Protein AF-A0A345DYC7-F1 (afdb_monomer_lite)

Organism: NCBI:txid1547898

Foldseek 3Di:
DDDDDDDDDDPDPCVCVVVCCVPVVVVVVVVCVVPDDDWDQDPPPRDTHHPPDQADPPPRDGCCVVCPDPPPDPPDDD

Secondary structure (DSSP, 8-state):
------PPP--S-THHHHHHHHHHHHHHHHHHHHHPPPEEE-TTT--EEETT-SB-TTT--B-TTTS-----------

Sequence (78 aa):
MTDIESKKEFTGETIWLVVGVLFCFPFAIYYYFANKEQVWVCPECRESITVGAGTCKHCGTDLSEYTGDDEESASVDD

Structure (mmCIF, N/CA/C/O backbone):
data_AF-A0A345DYC7-F1
#
_entry.id   AF-A0A345DYC7-F1
#
loop_
_atom_site.group_PDB
_atom_site.id
_atom_site.type_symbol
_atom_site.label_atom_id
_atom_site.label_alt_id
_atom_site.label_comp_id
_atom_site.label_asym_id
_atom_site.label_entity_id
_atom_site.label_seq_id
_atom_site.pdbx_PDB_ins_code
_atom_site.Cartn_x
_atom_site.Cartn_y
_atom_site.Cartn_z
_atom_site.occupancy
_atom_site.B_iso_or_equiv
_atom_site.auth_seq_id
_atom_site.auth_comp_id
_atom_site.auth_asym_id
_atom_site.auth_atom_id
_atom_site.pdbx_PDB_model_num
ATOM 1 N N . MET A 1 1 ? -16.239 -5.056 -57.296 1.00 50.41 1 MET A N 1
ATOM 2 C CA . MET A 1 1 ? -15.833 -4.207 -56.161 1.00 50.41 1 MET A CA 1
ATOM 3 C C . MET A 1 1 ? -15.135 -5.134 -55.192 1.00 50.41 1 MET A C 1
ATOM 5 O O . MET A 1 1 ? -15.797 -5.982 -54.616 1.00 50.41 1 MET A O 1
ATOM 9 N N . THR A 1 2 ? -13.808 -5.120 -55.169 1.00 62.25 2 THR A N 1
ATOM 10 C CA . THR A 1 2 ? -13.024 -5.920 -54.222 1.00 62.25 2 THR A CA 1
ATOM 11 C C . THR A 1 2 ? -12.357 -4.932 -53.284 1.00 62.25 2 THR A C 1
ATOM 13 O O . THR A 1 2 ? -11.368 -4.306 -53.662 1.00 62.25 2 THR A O 1
ATOM 16 N N . ASP A 1 3 ? -12.965 -4.728 -52.118 1.00 62.97 3 ASP A N 1
ATOM 17 C CA . ASP A 1 3 ? -12.389 -3.930 -51.042 1.00 62.97 3 ASP A CA 1
ATOM 18 C C . ASP A 1 3 ? -11.155 -4.649 -50.499 1.00 62.97 3 ASP A C 1
ATOM 20 O O . ASP A 1 3 ? -11.194 -5.829 -50.149 1.00 62.97 3 ASP A O 1
ATOM 24 N N . ILE A 1 4 ? -10.030 -3.941 -50.498 1.00 67.88 4 ILE A N 1
ATOM 25 C CA . ILE A 1 4 ? -8.769 -4.444 -49.965 1.00 67.88 4 ILE A CA 1
ATOM 26 C C . ILE A 1 4 ? -8.800 -4.165 -48.460 1.00 67.88 4 ILE A C 1
ATOM 28 O O . ILE A 1 4 ? -8.617 -3.024 -48.039 1.00 67.88 4 ILE A O 1
ATOM 32 N N . GLU A 1 5 ? -9.055 -5.191 -47.645 1.00 72.06 5 GLU A N 1
ATOM 33 C CA . GLU A 1 5 ? -8.973 -5.074 -46.186 1.00 72.06 5 GLU A CA 1
ATOM 34 C C . GLU A 1 5 ? -7.524 -4.806 -45.759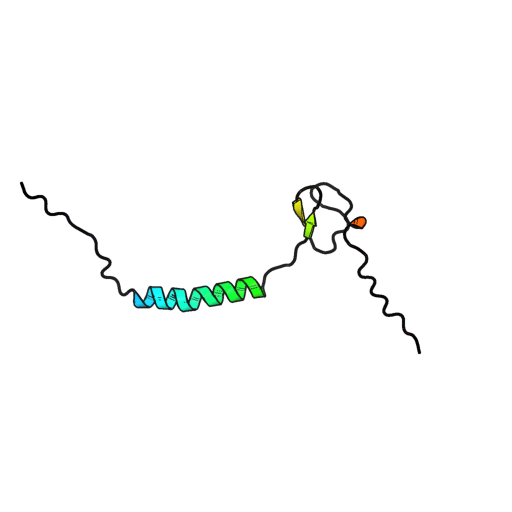 1.00 72.06 5 GLU A C 1
ATOM 36 O O . GLU A 1 5 ? -6.640 -5.662 -45.845 1.00 72.06 5 GLU A O 1
ATOM 41 N N . SER A 1 6 ? -7.269 -3.586 -45.288 1.00 76.25 6 SER A N 1
ATOM 42 C CA . SER A 1 6 ? -5.985 -3.208 -44.711 1.00 76.25 6 SER A CA 1
ATOM 43 C C . SER A 1 6 ? -5.917 -3.650 -43.247 1.00 76.25 6 SER A C 1
ATOM 45 O O . SER A 1 6 ? -6.579 -3.062 -42.388 1.00 76.25 6 SER A O 1
ATOM 47 N N . LYS A 1 7 ? -5.082 -4.644 -42.935 1.00 73.56 7 LYS A N 1
ATOM 48 C CA . LYS A 1 7 ? -4.726 -4.990 -41.550 1.00 73.56 7 LYS A CA 1
ATOM 49 C C . LYS A 1 7 ? -3.523 -4.165 -41.084 1.00 73.56 7 LYS A C 1
ATOM 51 O O . LYS A 1 7 ? -2.591 -3.934 -41.850 1.00 73.56 7 LYS A O 1
ATOM 56 N N . LYS A 1 8 ? -3.532 -3.727 -39.823 1.00 78.75 8 LYS A N 1
ATOM 57 C CA . LYS A 1 8 ?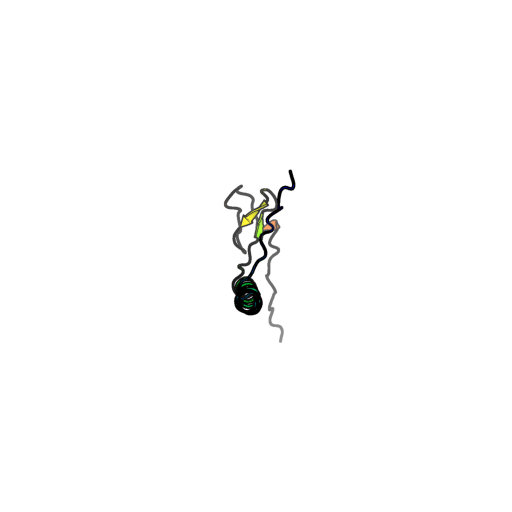 -2.356 -3.127 -39.178 1.00 78.75 8 LYS A CA 1
ATOM 58 C C . LYS A 1 8 ? -1.598 -4.221 -38.446 1.00 78.75 8 LYS A C 1
ATOM 60 O O . LYS A 1 8 ? -2.126 -4.813 -37.510 1.00 78.75 8 LYS A O 1
ATOM 65 N N . GLU A 1 9 ? -0.374 -4.480 -38.875 1.00 72.50 9 GLU A 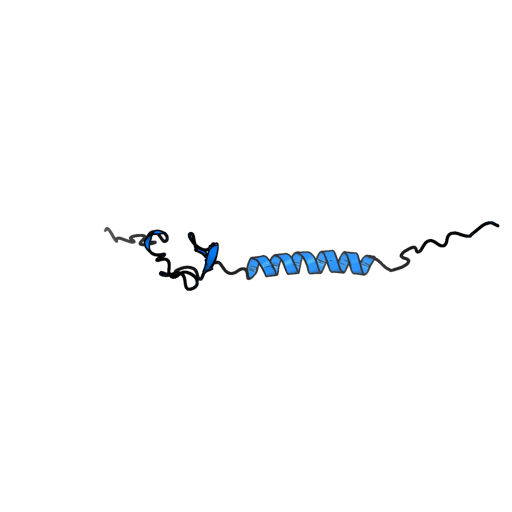N 1
ATOM 66 C CA . GLU A 1 9 ? 0.565 -5.349 -38.175 1.00 72.50 9 GLU A CA 1
ATOM 67 C C . GLU A 1 9 ? 1.609 -4.503 -37.441 1.00 72.50 9 GLU A C 1
ATOM 69 O O . GLU A 1 9 ? 2.010 -3.433 -37.898 1.00 72.50 9 GLU A O 1
ATOM 74 N N . PHE A 1 10 ? 1.987 -4.943 -36.242 1.00 67.56 10 PHE A N 1
ATOM 75 C CA . PHE A 1 10 ? 2.918 -4.222 -35.384 1.00 67.56 10 PHE A CA 1
ATOM 76 C C . PHE A 1 10 ? 4.356 -4.501 -35.848 1.00 67.56 10 PHE A C 1
ATOM 78 O O . PHE A 1 10 ? 4.975 -5.470 -35.424 1.00 67.56 10 PHE A O 1
ATOM 85 N N . THR A 1 11 ? 4.884 -3.660 -36.739 1.00 68.12 11 THR A N 1
ATOM 86 C CA . THR A 1 11 ? 6.256 -3.741 -37.291 1.00 68.12 11 THR A CA 1
ATOM 87 C C . THR A 1 11 ? 7.297 -3.053 -36.388 1.00 68.12 11 THR A C 1
ATOM 89 O O . THR A 1 11 ? 8.245 -2.438 -36.869 1.00 68.12 11 THR A O 1
ATOM 92 N N . GLY A 1 12 ? 7.086 -3.065 -35.069 1.00 69.38 12 GLY A N 1
ATOM 93 C CA . GLY A 1 12 ? 7.986 -2.445 -34.092 1.00 69.38 12 GLY A CA 1
ATOM 94 C C . GLY A 1 12 ? 8.974 -3.449 -33.495 1.00 69.38 12 GLY A C 1
ATOM 95 O O . GLY A 1 12 ? 8.643 -4.621 -33.336 1.00 69.38 12 GLY A O 1
ATOM 96 N N . GLU A 1 13 ? 10.169 -2.990 -33.120 1.00 78.81 13 GLU A N 1
ATOM 97 C CA . GLU A 1 13 ? 11.183 -3.780 -32.408 1.00 78.81 13 GLU A CA 1
ATOM 98 C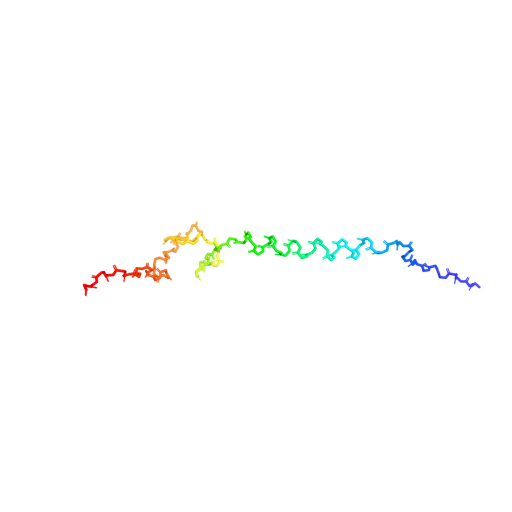 C . GLU A 1 13 ? 10.696 -4.104 -30.980 1.00 78.81 13 GLU A C 1
ATOM 100 O O . GLU A 1 13 ? 10.961 -3.391 -30.014 1.00 78.81 13 GLU A O 1
ATOM 105 N N . THR A 1 14 ? 9.916 -5.180 -30.846 1.00 81.19 14 THR A N 1
ATOM 106 C CA . THR A 1 14 ? 9.257 -5.608 -29.596 1.00 81.19 14 THR A CA 1
ATOM 107 C C . THR A 1 14 ? 10.231 -6.029 -28.497 1.00 81.19 14 THR A C 1
ATOM 109 O O . THR A 1 14 ? 9.839 -6.111 -27.334 1.00 81.19 14 THR A O 1
ATOM 112 N N . ILE A 1 15 ? 11.502 -6.256 -28.838 1.00 83.94 15 ILE A N 1
ATOM 113 C CA . ILE A 1 15 ? 12.555 -6.690 -27.914 1.00 83.94 15 ILE A CA 1
ATOM 114 C C . ILE A 1 15 ? 12.699 -5.702 -26.751 1.00 83.94 15 ILE A C 1
ATOM 116 O O . ILE A 1 15 ? 12.737 -6.127 -25.600 1.00 83.94 15 ILE A O 1
ATOM 120 N N . TRP A 1 16 ? 12.675 -4.392 -27.012 1.00 82.62 16 TRP A N 1
ATOM 121 C CA . TRP A 1 16 ? 12.779 -3.380 -25.954 1.00 82.62 16 TRP A CA 1
ATOM 122 C C . TRP A 1 16 ? 11.582 -3.370 -25.006 1.00 82.62 16 TRP A C 1
ATOM 124 O O . TRP A 1 16 ? 11.756 -3.140 -23.811 1.00 82.62 16 TRP A O 1
ATOM 134 N N . LEU A 1 17 ? 10.378 -3.664 -25.507 1.00 84.50 17 LEU A N 1
ATOM 135 C CA . LEU A 1 17 ? 9.189 -3.783 -24.662 1.00 84.50 17 LEU A CA 1
ATOM 136 C C . LEU A 1 17 ? 9.282 -5.016 -23.765 1.00 84.50 17 LEU A C 1
ATOM 138 O O . LEU A 1 17 ? 9.013 -4.924 -22.572 1.00 84.50 17 LEU A O 1
ATOM 142 N N . VAL A 1 18 ? 9.711 -6.154 -24.314 1.00 86.19 18 VAL A N 1
ATOM 143 C CA . VAL A 1 18 ? 9.874 -7.392 -23.542 1.00 86.19 18 VAL A CA 1
ATOM 144 C C . VAL A 1 18 ? 10.969 -7.237 -22.488 1.00 86.19 18 VAL A C 1
ATOM 146 O O . VAL A 1 18 ? 10.745 -7.580 -21.332 1.00 86.19 18 VAL A O 1
ATOM 149 N N . VAL A 1 19 ? 12.121 -6.664 -22.846 1.00 87.50 19 VAL A N 1
ATOM 150 C CA . VAL A 1 19 ? 13.216 -6.387 -21.901 1.00 87.50 19 VAL A CA 1
ATOM 151 C C . VAL A 1 19 ? 12.771 -5.383 -20.838 1.00 87.50 19 VAL A C 1
ATOM 153 O O . VAL A 1 19 ? 12.984 -5.615 -19.651 1.00 87.50 19 VAL A O 1
ATOM 156 N N . GLY A 1 20 ? 12.092 -4.306 -21.237 1.00 89.44 20 GLY A N 1
ATOM 157 C CA . GLY A 1 20 ? 11.546 -3.316 -20.314 1.00 89.44 20 GLY A CA 1
ATOM 158 C C . GLY A 1 20 ? 10.578 -3.937 -19.311 1.00 89.44 20 GLY A C 1
ATOM 159 O O . GLY A 1 20 ? 10.714 -3.700 -18.116 1.00 89.44 20 GLY A O 1
ATOM 160 N N . VAL A 1 21 ? 9.655 -4.790 -19.762 1.00 92.75 21 VAL A N 1
ATOM 161 C CA . VAL A 1 21 ? 8.732 -5.510 -18.872 1.00 92.75 21 VAL A CA 1
ATOM 162 C C . VAL A 1 21 ? 9.495 -6.479 -17.970 1.00 92.75 21 VAL A C 1
ATOM 164 O O . VAL A 1 21 ? 9.301 -6.445 -16.760 1.00 92.75 21 VAL A O 1
ATOM 167 N N . LEU A 1 22 ? 10.404 -7.291 -18.512 1.00 90.94 22 LEU A N 1
ATOM 168 C CA . LEU A 1 22 ? 11.152 -8.275 -17.726 1.00 90.94 22 LEU A CA 1
ATOM 169 C C . LEU A 1 22 ? 12.082 -7.657 -16.682 1.00 90.94 22 LEU A C 1
ATOM 171 O O . LEU A 1 22 ? 12.355 -8.323 -15.695 1.00 90.94 22 LEU A O 1
ATOM 175 N N . PHE A 1 23 ? 12.559 -6.424 -16.862 1.00 89.00 23 PHE A N 1
ATOM 176 C CA . PHE A 1 23 ? 13.407 -5.750 -15.872 1.00 89.00 23 PHE A CA 1
ATOM 177 C C . PHE A 1 23 ? 12.626 -4.815 -14.946 1.00 89.00 23 PHE A C 1
ATOM 179 O O . PHE A 1 23 ? 12.850 -4.815 -13.736 1.00 89.00 23 PHE A O 1
ATOM 186 N N . CYS A 1 24 ? 11.686 -4.034 -15.480 1.00 90.06 24 CYS A N 1
ATOM 187 C CA . CYS A 1 24 ? 10.919 -3.068 -14.695 1.00 90.06 24 CYS A CA 1
ATOM 188 C C . CYS A 1 24 ? 9.892 -3.760 -13.793 1.00 90.06 24 CYS A C 1
ATOM 190 O O . CYS A 1 24 ? 9.757 -3.405 -12.625 1.00 90.06 24 CYS A O 1
ATOM 192 N N . PHE A 1 25 ? 9.200 -4.782 -14.303 1.00 91.75 25 PHE A N 1
ATOM 193 C CA . PHE A 1 25 ? 8.163 -5.483 -13.550 1.00 91.75 25 PHE A CA 1
ATOM 194 C C . PHE A 1 25 ? 8.686 -6.171 -12.274 1.00 91.75 25 PHE A C 1
ATOM 196 O O . PHE A 1 25 ? 8.110 -5.925 -11.214 1.00 91.75 25 PHE A O 1
ATOM 203 N N . PRO A 1 26 ? 9.784 -6.961 -12.283 1.00 94.94 26 PRO A N 1
ATOM 204 C CA . PRO A 1 26 ? 10.301 -7.544 -11.045 1.00 94.94 26 PRO A CA 1
ATOM 205 C C . PRO A 1 26 ? 10.875 -6.495 -10.094 1.00 94.94 26 PRO A C 1
ATOM 207 O O . PRO A 1 26 ? 10.714 -6.636 -8.885 1.00 94.94 26 PRO A O 1
ATOM 210 N N . PHE A 1 27 ? 11.499 -5.429 -10.610 1.00 93.38 27 PHE A N 1
ATOM 211 C CA . PHE A 1 27 ? 11.985 -4.340 -9.765 1.00 93.38 27 PHE A CA 1
ATOM 212 C C . PHE A 1 27 ? 10.830 -3.631 -9.045 1.00 93.38 27 PHE A C 1
ATOM 214 O O . PHE A 1 27 ? 10.903 -3.400 -7.839 1.00 93.38 27 PHE A O 1
ATOM 221 N N . ALA A 1 28 ? 9.735 -3.353 -9.756 1.00 92.88 28 ALA A N 1
ATOM 222 C CA . ALA A 1 28 ? 8.531 -2.767 -9.179 1.00 92.88 28 ALA A CA 1
ATOM 223 C C . ALA A 1 28 ? 7.901 -3.681 -8.116 1.00 92.88 28 ALA A C 1
ATOM 225 O O . ALA A 1 28 ? 7.548 -3.209 -7.036 1.00 92.88 28 ALA A O 1
ATOM 226 N N . ILE A 1 29 ? 7.813 -4.989 -8.385 1.00 94.75 29 ILE A N 1
ATOM 227 C CA . ILE A 1 29 ? 7.328 -5.979 -7.413 1.00 94.75 29 ILE A CA 1
ATOM 228 C C . ILE A 1 29 ? 8.208 -5.984 -6.159 1.00 94.75 29 ILE A C 1
ATOM 230 O O . ILE A 1 29 ? 7.691 -5.894 -5.047 1.00 94.75 29 ILE A O 1
ATOM 234 N N . TYR A 1 30 ? 9.531 -6.060 -6.325 1.00 95.44 30 TYR A N 1
ATOM 235 C CA . TYR A 1 30 ? 10.475 -6.020 -5.211 1.00 95.44 30 TYR A CA 1
ATOM 236 C C . TYR A 1 30 ? 10.296 -4.750 -4.373 1.00 95.44 30 TYR A C 1
ATOM 238 O O . TYR A 1 30 ? 10.162 -4.830 -3.154 1.00 95.44 30 TYR A O 1
ATOM 246 N N . TYR A 1 31 ? 10.230 -3.587 -5.026 1.00 95.06 31 TYR A N 1
ATOM 247 C CA . TYR A 1 31 ? 10.052 -2.309 -4.348 1.00 95.06 31 TYR A CA 1
ATOM 248 C C . TYR A 1 31 ? 8.729 -2.247 -3.575 1.00 95.06 31 TYR A C 1
ATOM 250 O O . TYR A 1 31 ? 8.716 -1.814 -2.425 1.00 95.06 31 TYR A O 1
ATOM 258 N N . TYR A 1 32 ? 7.630 -2.730 -4.160 1.00 93.56 32 TYR A N 1
ATOM 259 C CA . TYR A 1 32 ? 6.338 -2.809 -3.480 1.00 93.56 32 TYR A CA 1
ATOM 260 C C . TYR A 1 32 ? 6.420 -3.643 -2.194 1.00 93.56 32 TYR A C 1
ATOM 262 O O . TYR A 1 32 ? 5.999 -3.188 -1.134 1.00 93.56 32 TYR A O 1
ATOM 270 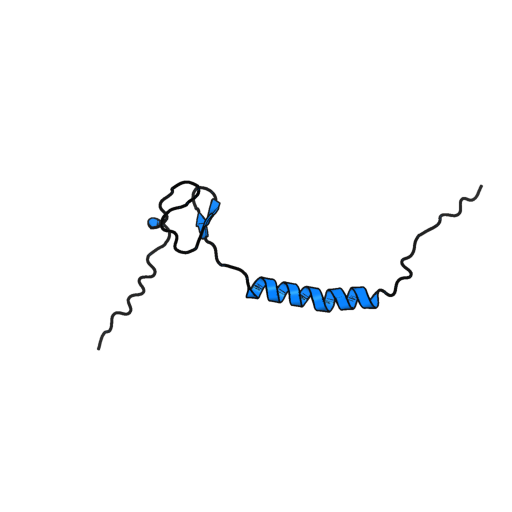N N . PHE A 1 33 ? 7.003 -4.842 -2.257 1.00 92.94 33 PHE A N 1
ATOM 271 C CA . PHE A 1 33 ? 7.107 -5.706 -1.080 1.00 92.94 33 PHE A CA 1
ATOM 272 C C . PHE A 1 33 ? 8.098 -5.193 -0.032 1.00 92.94 33 PHE A C 1
ATOM 274 O O . PHE A 1 33 ? 7.859 -5.401 1.155 1.00 92.94 33 PHE A O 1
ATOM 281 N N . ALA A 1 34 ? 9.172 -4.517 -0.447 1.00 93.06 34 ALA A N 1
ATOM 282 C CA . ALA A 1 34 ? 10.165 -3.947 0.460 1.00 93.06 34 ALA A CA 1
ATOM 283 C C . ALA A 1 34 ? 9.649 -2.724 1.237 1.00 93.06 34 ALA A C 1
ATOM 285 O O . ALA A 1 34 ? 10.138 -2.458 2.329 1.00 93.06 34 ALA A O 1
ATOM 286 N N . ASN A 1 35 ? 8.673 -1.991 0.689 1.00 92.25 35 ASN A N 1
ATOM 287 C CA . ASN A 1 35 ? 8.187 -0.729 1.258 1.00 92.25 35 ASN A CA 1
ATOM 288 C C . ASN A 1 35 ? 6.717 -0.778 1.702 1.00 92.25 35 ASN A C 1
ATOM 290 O O . ASN A 1 35 ? 6.149 0.262 2.026 1.00 92.25 35 ASN A O 1
ATOM 294 N N . LYS A 1 36 ? 6.067 -1.950 1.701 1.00 91.00 36 LYS A N 1
ATOM 295 C CA . LYS A 1 36 ? 4.683 -2.049 2.179 1.00 91.00 36 LYS A CA 1
ATOM 296 C C . LYS A 1 36 ? 4.623 -1.756 3.682 1.00 91.00 36 LYS A C 1
ATOM 298 O O . LYS A 1 36 ? 5.324 -2.382 4.477 1.00 91.00 36 LYS A O 1
ATOM 303 N N . GLU A 1 37 ? 3.760 -0.829 4.069 1.00 90.06 37 GLU A N 1
ATOM 304 C CA . GLU A 1 37 ? 3.499 -0.516 5.473 1.00 90.06 37 GLU A CA 1
ATOM 305 C C . GLU A 1 37 ? 2.460 -1.486 6.048 1.00 90.06 37 GLU A C 1
ATOM 307 O O . GLU A 1 37 ? 1.522 -1.900 5.360 1.00 90.06 37 GLU A O 1
ATOM 312 N N . GLN A 1 38 ? 2.631 -1.875 7.313 1.00 89.50 38 GLN A N 1
ATOM 313 C CA . GLN A 1 38 ? 1.619 -2.649 8.028 1.00 89.50 38 GLN A CA 1
ATOM 314 C C . GLN A 1 38 ? 0.544 -1.702 8.564 1.00 89.50 38 GLN A C 1
ATOM 316 O O . GLN A 1 38 ? 0.857 -0.682 9.176 1.00 89.50 38 GLN A O 1
ATOM 321 N N . VAL A 1 39 ? -0.720 -2.056 8.346 1.00 93.38 39 VAL A N 1
ATOM 322 C CA . VAL A 1 39 ? -1.893 -1.337 8.857 1.00 93.38 39 VAL A CA 1
ATOM 323 C C . VAL A 1 39 ? -2.863 -2.338 9.468 1.00 93.38 39 VAL A C 1
ATOM 325 O O . VAL A 1 39 ? -2.940 -3.487 9.027 1.00 93.38 39 VAL A O 1
ATOM 328 N N . TRP A 1 40 ? -3.612 -1.905 10.473 1.00 93.25 40 TRP A N 1
ATOM 329 C CA . TRP A 1 40 ? -4.739 -2.669 10.994 1.00 93.25 40 TRP A CA 1
ATOM 330 C C . TRP A 1 40 ? -6.028 -2.259 10.288 1.00 93.25 40 TRP A C 1
ATOM 332 O O . TRP A 1 40 ? -6.127 -1.178 9.706 1.00 93.25 40 TRP A O 1
ATOM 342 N N . VAL A 1 41 ? -7.023 -3.139 10.333 1.00 94.94 41 VAL A N 1
ATOM 343 C CA . VAL A 1 41 ? -8.364 -2.867 9.815 1.00 94.94 41 VAL A CA 1
ATOM 344 C C . VAL A 1 41 ? -9.300 -2.777 11.005 1.00 94.94 41 VAL A C 1
ATOM 346 O O . VAL A 1 41 ? -9.403 -3.729 11.775 1.00 94.94 41 VAL A O 1
ATOM 349 N N . CYS A 1 42 ? -9.980 -1.642 11.160 1.00 95.12 42 CYS A N 1
ATOM 350 C CA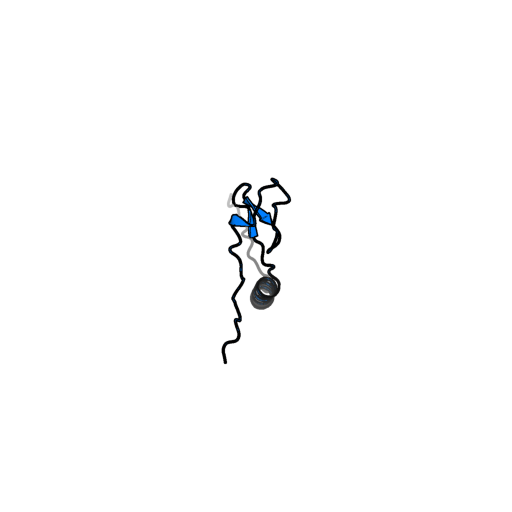 . CYS A 1 42 ? -10.942 -1.475 12.241 1.00 95.12 42 CYS A CA 1
ATOM 351 C C . CYS A 1 42 ? -12.084 -2.507 12.100 1.00 95.12 42 CYS A C 1
ATOM 353 O O . CYS A 1 42 ? -12.667 -2.603 11.015 1.00 95.12 42 CYS A O 1
ATOM 355 N N . PRO A 1 43 ? -12.436 -3.261 13.160 1.00 93.38 43 PRO A N 1
ATOM 356 C CA . PRO A 1 43 ? -13.452 -4.315 13.082 1.00 93.38 43 PRO A CA 1
ATOM 357 C C . PRO A 1 43 ? -14.861 -3.772 12.810 1.00 93.38 43 PRO A C 1
ATOM 359 O O . PRO A 1 43 ? -15.653 -4.441 12.152 1.00 93.38 43 PRO A O 1
ATOM 362 N N . GLU A 1 44 ? -15.144 -2.543 13.243 1.00 96.00 44 GLU A N 1
ATOM 363 C CA . GLU A 1 44 ? -16.469 -1.930 13.121 1.00 96.00 44 GLU A CA 1
ATOM 364 C C . GLU A 1 44 ? -16.672 -1.239 11.770 1.00 96.00 44 GLU A C 1
ATOM 366 O O . GLU A 1 44 ? -17.614 -1.533 11.036 1.00 96.00 44 GLU A O 1
ATOM 371 N N . CYS A 1 45 ? -15.779 -0.314 11.405 1.00 96.50 45 CYS A N 1
ATOM 372 C CA . CYS A 1 45 ? -15.951 0.513 10.207 1.00 96.50 45 CYS A CA 1
ATOM 373 C C . CYS A 1 45 ? -15.127 0.054 9.000 1.00 96.50 45 CYS A C 1
ATOM 375 O O . CYS A 1 45 ? -15.278 0.624 7.922 1.00 96.50 45 CYS A O 1
ATOM 377 N N . ARG A 1 46 ? -14.271 -0.969 9.163 1.00 95.31 46 ARG A N 1
ATOM 378 C CA . ARG A 1 46 ? -13.413 -1.553 8.112 1.00 95.31 46 ARG A CA 1
ATOM 379 C C . ARG A 1 46 ? -12.383 -0.595 7.509 1.00 95.31 46 ARG A C 1
ATOM 381 O O . ARG A 1 46 ? -11.764 -0.928 6.501 1.00 95.31 46 ARG A O 1
ATOM 388 N N . GLU A 1 47 ? -12.177 0.557 8.133 1.00 96.38 47 GLU A N 1
ATOM 389 C CA . GLU A 1 47 ? -11.183 1.528 7.697 1.00 96.38 47 GLU A CA 1
ATOM 390 C C . GLU A 1 47 ? -9.770 1.113 8.118 1.00 96.38 47 GLU A C 1
ATOM 392 O O . GLU A 1 47 ? -9.570 0.439 9.137 1.00 96.38 47 GLU A O 1
ATOM 397 N N . SER A 1 48 ? -8.795 1.527 7.314 1.00 95.00 48 SER A N 1
ATOM 398 C CA . SER A 1 48 ? -7.380 1.343 7.608 1.00 95.00 48 SER A CA 1
ATOM 399 C C . SER A 1 48 ? -6.938 2.256 8.751 1.00 95.00 48 SER A C 1
ATOM 401 O O . SER A 1 48 ? -7.199 3.457 8.767 1.00 95.00 48 SER A O 1
ATOM 403 N N . ILE A 1 49 ? -6.264 1.678 9.738 1.00 94.31 49 ILE A N 1
ATOM 404 C CA . ILE A 1 49 ? -5.790 2.380 10.929 1.00 94.31 49 ILE A CA 1
ATOM 405 C C . ILE A 1 49 ? -4.329 2.032 11.203 1.00 94.31 49 ILE A C 1
ATOM 407 O O . ILE A 1 49 ? -3.818 0.984 10.800 1.00 94.31 49 ILE A O 1
ATOM 411 N N . THR A 1 50 ? -3.639 2.935 11.894 1.00 91.81 50 THR A N 1
ATOM 412 C CA . THR A 1 50 ? -2.251 2.723 12.305 1.00 91.81 50 THR A CA 1
ATOM 413 C C . THR A 1 50 ? -2.166 1.525 13.250 1.00 91.81 50 THR A C 1
ATOM 415 O O . THR A 1 50 ? -2.985 1.393 14.161 1.00 91.81 50 THR A O 1
ATOM 418 N N . VAL A 1 51 ? -1.166 0.669 13.044 1.00 91.38 51 VAL A N 1
ATOM 419 C CA . VAL A 1 51 ? -0.832 -0.412 13.982 1.00 91.38 51 VAL A CA 1
ATOM 420 C C . VAL A 1 51 ? -0.546 0.194 15.359 1.00 91.38 51 VAL A C 1
ATOM 422 O O . VAL A 1 51 ? 0.121 1.223 15.458 1.00 91.38 51 VAL A O 1
ATOM 425 N N . GLY A 1 52 ? -1.087 -0.411 16.411 1.00 89.12 52 GLY A N 1
ATOM 426 C CA . GLY A 1 52 ? -0.991 0.077 17.790 1.00 89.12 52 GLY A CA 1
ATOM 427 C C . GLY A 1 52 ? -1.978 1.191 18.161 1.00 89.12 52 GLY A C 1
ATOM 428 O O . GLY A 1 52 ? -1.882 1.747 19.251 1.00 89.12 52 GLY A O 1
ATOM 429 N N . ALA A 1 53 ? -2.918 1.569 17.287 1.00 90.19 53 ALA A N 1
ATOM 430 C CA . ALA A 1 53 ? -3.931 2.558 17.649 1.00 90.19 53 ALA A CA 1
ATOM 431 C C . ALA A 1 53 ? -4.888 1.993 18.714 1.00 90.19 53 ALA A C 1
ATOM 433 O O . ALA A 1 53 ? -5.570 1.011 18.453 1.00 90.19 53 ALA A O 1
ATOM 434 N N . GLY A 1 54 ? -4.988 2.654 19.874 1.00 92.31 54 GLY A N 1
ATOM 435 C CA . GLY A 1 54 ? -5.943 2.287 20.932 1.00 92.31 54 GLY A CA 1
ATOM 436 C C . GLY A 1 54 ? -7.391 2.703 20.645 1.00 92.31 54 GLY A C 1
ATOM 437 O O . GLY A 1 54 ? -8.320 2.156 21.221 1.00 92.31 54 GLY A O 1
ATOM 438 N N . THR A 1 55 ? -7.617 3.639 19.720 1.00 94.25 55 THR A N 1
ATOM 439 C CA . THR A 1 55 ? -8.965 4.071 19.318 1.00 94.25 55 THR A CA 1
ATOM 440 C C . THR A 1 55 ? -9.001 4.367 17.823 1.00 94.25 55 THR A C 1
ATOM 442 O O . THR A 1 55 ? -8.086 4.989 17.271 1.00 94.25 55 THR A O 1
ATOM 445 N N . CYS A 1 56 ? -10.067 3.942 17.146 1.00 95.56 56 CYS A N 1
ATOM 446 C CA . CYS A 1 56 ? -10.242 4.187 15.722 1.00 95.56 56 CYS A CA 1
ATOM 447 C C . CYS A 1 56 ? -10.537 5.669 15.457 1.00 95.56 56 CYS A C 1
ATOM 449 O O . CYS A 1 56 ? -11.545 6.207 15.912 1.00 95.56 56 CYS A O 1
ATOM 451 N N . LYS A 1 57 ? -9.702 6.322 14.640 1.00 95.06 57 LYS A N 1
ATOM 452 C CA . LYS A 1 57 ? -9.858 7.746 14.280 1.00 95.06 57 LYS A CA 1
ATOM 453 C C . LYS A 1 57 ? -11.089 8.043 13.416 1.00 95.06 57 LYS A C 1
ATOM 455 O O . LYS A 1 57 ? -11.451 9.206 13.272 1.00 95.06 57 LYS A O 1
ATOM 460 N N . HIS A 1 58 ? -11.706 7.015 12.832 1.00 95.69 58 HIS A N 1
ATOM 461 C CA . HIS A 1 58 ? -12.824 7.168 11.900 1.00 95.69 58 HIS A CA 1
ATOM 462 C C . HIS A 1 58 ? -14.189 6.987 12.567 1.00 95.69 58 HIS A C 1
ATOM 464 O O . HIS A 1 58 ? -15.091 7.780 12.316 1.00 95.69 58 HIS A O 1
ATOM 470 N N . CYS A 1 59 ? -14.347 5.971 13.420 1.00 96.00 59 CYS A N 1
ATOM 471 C CA . CYS A 1 59 ? -15.624 5.666 14.080 1.00 96.00 59 CYS A CA 1
ATOM 472 C C . CYS A 1 59 ? -15.593 5.793 15.609 1.00 96.00 59 CYS A C 1
ATOM 474 O O . CYS A 1 59 ? -16.642 5.694 16.236 1.00 96.00 59 CYS A O 1
ATOM 476 N N . GLY A 1 60 ? -14.422 6.014 16.214 1.00 94.44 60 GLY A N 1
ATOM 477 C CA . GLY A 1 60 ? -14.277 6.164 17.664 1.00 94.44 60 GLY A CA 1
ATOM 478 C C . GLY A 1 60 ? -14.315 4.856 18.457 1.00 94.44 60 GLY A C 1
ATOM 479 O O . GLY A 1 60 ? -14.288 4.910 19.680 1.00 94.44 60 GLY A O 1
ATOM 480 N N . THR A 1 61 ? -14.371 3.699 17.791 1.00 94.69 61 THR A N 1
ATOM 481 C CA . THR A 1 61 ? -14.325 2.387 18.452 1.00 94.69 61 THR A CA 1
ATOM 482 C C . THR A 1 61 ? -13.026 2.224 19.233 1.00 94.69 61 THR A C 1
ATOM 484 O O . THR A 1 61 ? -11.951 2.494 18.690 1.00 94.69 61 THR A O 1
ATOM 487 N N . ASP A 1 62 ? -13.130 1.764 20.478 1.00 94.69 62 ASP A N 1
ATOM 488 C CA . ASP A 1 62 ? -11.976 1.372 21.280 1.00 94.69 62 ASP A CA 1
ATOM 489 C C . ASP A 1 62 ? -11.377 0.068 20.738 1.00 94.69 62 ASP A C 1
ATOM 491 O O . ASP A 1 62 ? -12.090 -0.885 20.426 1.00 94.69 62 ASP A O 1
ATOM 495 N N . LEU A 1 63 ? -10.067 0.071 20.525 1.00 92.19 63 LEU A N 1
ATOM 496 C CA . LEU A 1 63 ? -9.343 -1.017 19.878 1.00 92.19 63 LEU A CA 1
ATOM 497 C C . LEU A 1 63 ? -8.514 -1.829 20.872 1.00 92.19 63 LEU A C 1
ATOM 499 O O . LEU A 1 63 ? -8.018 -2.883 20.484 1.00 92.19 63 LEU A O 1
ATOM 503 N N . SER A 1 64 ? -8.389 -1.374 22.125 1.00 88.50 64 SER A N 1
ATOM 504 C CA . SER A 1 64 ? -7.560 -2.039 23.136 1.00 88.50 64 SER A CA 1
ATOM 505 C C . SER A 1 64 ? -8.004 -3.483 23.385 1.00 88.50 64 SER A C 1
ATOM 507 O O . SER A 1 64 ? -7.172 -4.368 23.537 1.00 88.50 64 SER A O 1
ATOM 509 N N . GLU A 1 65 ? -9.309 -3.750 23.293 1.00 83.56 65 GLU A N 1
ATOM 510 C CA . GLU A 1 65 ? -9.889 -5.090 23.449 1.00 83.56 65 GLU A CA 1
ATOM 511 C C . GLU A 1 65 ? -9.506 -6.067 22.320 1.00 83.56 65 GLU A C 1
ATOM 513 O O . GLU A 1 65 ? -9.561 -7.283 22.502 1.00 83.56 65 GLU A O 1
ATOM 518 N N . TYR A 1 66 ? -9.135 -5.557 21.142 1.00 83.38 66 TYR A N 1
ATOM 519 C CA . TYR A 1 66 ? -8.775 -6.369 19.971 1.00 83.38 66 TYR A CA 1
ATOM 520 C C . TYR A 1 66 ? -7.269 -6.578 19.843 1.00 83.38 66 TYR A C 1
ATOM 522 O O . TYR A 1 66 ? -6.816 -7.492 19.151 1.00 83.38 66 TYR A O 1
ATOM 530 N N . THR A 1 67 ? -6.494 -5.712 20.482 1.00 74.75 67 THR A N 1
ATOM 531 C CA . THR A 1 67 ? -5.040 -5.715 20.453 1.00 74.75 67 THR A CA 1
ATOM 532 C C . THR A 1 67 ? -4.588 -6.389 21.731 1.00 74.75 67 THR A C 1
ATOM 534 O O . THR A 1 67 ? -4.192 -5.716 22.675 1.00 74.75 67 THR A O 1
ATOM 537 N N . GLY A 1 68 ? -4.768 -7.713 21.781 1.00 64.12 68 GLY A N 1
ATOM 538 C CA . GLY A 1 68 ? -4.353 -8.519 22.924 1.00 64.12 68 GLY A CA 1
ATOM 539 C C . GLY A 1 68 ? -2.910 -8.185 23.269 1.00 64.12 68 GLY A C 1
ATOM 540 O O . GLY A 1 68 ? -2.059 -8.191 22.383 1.00 64.12 68 GLY A O 1
ATOM 541 N N . ASP A 1 69 ? -2.696 -7.809 24.523 1.00 63.78 69 ASP A N 1
ATOM 542 C CA . ASP A 1 69 ? -1.451 -7.269 25.035 1.00 63.78 69 ASP A CA 1
ATOM 543 C C . ASP A 1 69 ? -0.265 -8.139 24.596 1.00 63.78 69 ASP A C 1
ATOM 545 O O . ASP A 1 69 ? -0.072 -9.248 25.096 1.00 63.78 69 ASP A O 1
ATOM 549 N N . ASP A 1 70 ? 0.569 -7.621 23.689 1.00 56.34 70 ASP A N 1
ATOM 550 C CA . ASP A 1 70 ? 1.931 -8.117 23.465 1.00 56.34 70 ASP A CA 1
ATOM 551 C C . ASP A 1 70 ? 2.808 -7.740 24.684 1.00 56.34 70 ASP A C 1
ATOM 553 O O . ASP A 1 70 ? 3.890 -7.169 24.566 1.00 56.34 70 ASP A O 1
ATOM 557 N N . GLU A 1 71 ? 2.328 -8.042 25.890 1.00 56.62 71 GLU A N 1
ATOM 558 C CA . GLU A 1 71 ? 3.130 -8.183 27.094 1.00 56.62 71 GLU A CA 1
ATOM 559 C C . GLU A 1 71 ? 3.642 -9.631 27.140 1.00 56.62 71 GLU A C 1
ATOM 561 O O . GLU A 1 71 ? 3.303 -10.425 28.022 1.00 56.62 71 GLU A O 1
ATOM 566 N N . GLU A 1 72 ? 4.517 -9.992 26.192 1.00 51.62 72 GLU A N 1
ATOM 567 C CA . GLU A 1 72 ? 5.465 -11.089 26.408 1.00 51.62 72 GLU A CA 1
ATOM 568 C C . GLU A 1 72 ? 6.469 -10.638 27.481 1.00 51.62 72 GLU A C 1
ATOM 570 O O . GLU A 1 72 ? 7.564 -10.144 27.223 1.00 51.62 72 GLU A O 1
ATOM 575 N N . SER A 1 73 ? 5.992 -10.698 28.722 1.00 52.56 73 SER A N 1
ATOM 576 C CA . SER A 1 73 ? 6.641 -11.284 29.890 1.00 52.56 73 SER A CA 1
ATOM 577 C C . SER A 1 73 ? 8.005 -11.937 29.614 1.00 52.56 73 SER A C 1
ATOM 579 O O . SER A 1 73 ? 8.180 -13.148 29.684 1.00 52.56 73 SER A O 1
ATOM 581 N N . ALA A 1 74 ? 9.033 -11.109 29.439 1.00 49.12 74 ALA A N 1
ATOM 582 C CA . ALA A 1 74 ? 10.381 -11.451 29.868 1.00 49.12 74 ALA A CA 1
ATOM 583 C C . ALA A 1 74 ? 10.449 -11.306 31.400 1.00 49.12 74 ALA A C 1
ATOM 585 O O . ALA A 1 74 ? 11.041 -10.363 31.928 1.00 49.12 74 ALA A O 1
ATOM 586 N N . SER A 1 75 ? 9.797 -12.218 32.129 1.00 53.44 75 SER A N 1
ATOM 587 C CA . SER A 1 75 ? 10.136 -12.453 33.530 1.00 53.44 75 SER A CA 1
ATOM 588 C C . SER A 1 75 ? 11.461 -13.208 33.565 1.00 53.44 75 SER A C 1
ATOM 590 O O . SER A 1 75 ? 11.585 -14.333 33.089 1.00 53.44 75 SER A O 1
ATOM 592 N N . VAL A 1 76 ? 12.469 -12.511 34.077 1.00 68.75 76 VAL A N 1
ATOM 593 C CA . VAL A 1 76 ? 13.733 -13.065 34.551 1.00 68.75 76 VAL A CA 1
ATOM 594 C C . VAL A 1 76 ? 13.424 -14.080 35.648 1.00 68.75 76 VAL A C 1
ATOM 596 O O . VAL A 1 76 ? 12.842 -13.690 36.654 1.00 68.75 76 VAL A O 1
ATOM 599 N N . ASP A 1 77 ? 13.868 -15.324 35.487 1.00 57.78 77 ASP A N 1
ATOM 600 C CA . ASP A 1 77 ? 14.022 -16.268 36.592 1.00 57.78 77 ASP A CA 1
ATOM 601 C C . ASP A 1 77 ? 15.383 -16.982 36.459 1.00 57.78 77 ASP A C 1
ATOM 603 O O . ASP A 1 77 ? 15.793 -17.369 35.363 1.00 57.78 77 ASP A O 1
ATOM 607 N N . ASP A 1 78 ? 16.061 -17.025 37.607 1.00 49.91 78 ASP A N 1
ATOM 608 C CA . ASP A 1 78 ? 17.468 -17.312 37.959 1.00 49.91 78 ASP A CA 1
ATOM 609 C C . ASP A 1 78 ? 18.078 -18.627 37.424 1.00 49.91 78 ASP A C 1
ATOM 611 O O . ASP A 1 78 ? 17.443 -19.700 37.566 1.00 49.91 78 ASP A O 1
#

pLDDT: mean 82.88, std 14.38, range [49.12, 96.5]

Radius of gyration: 27.12 Å; chains: 1; bounding box: 34×25×94 Å